Protein AF-A0A530KF34-F1 (afdb_monomer_lite)

Secondary structure (DSSP, 8-state):
-PPP---HHHHHHHHHHHHHHSSHHHHHHHTTS-HHHHHHHHTTT-

pLDDT: mean 90.05, std 13.26, range [41.91, 98.12]

Foldseek 3Di:
DPDPPLPVVVLVVLVVLCVVQVHLCRSCVVVVHHSVVSVVSPVVVD

Sequence (46 aa):
MARPDINRSGEIEVFVRVVEEGSFSSAARTLRMTPSAVSKLIARLE

Structure (mmCIF, N/CA/C/O backbone):
data_AF-A0A530KF34-F1
#
_entry.id   AF-A0A530KF34-F1
#
loop_
_atom_site.group_PDB
_atom_site.id
_atom_site.type_symbol
_atom_site.label_atom_id
_atom_site.label_alt_id
_atom_site.label_comp_id
_atom_site.label_asym_id
_atom_site.label_entity_id
_atom_site.label_seq_id
_atom_site.pdbx_PDB_ins_code
_atom_site.Cartn_x
_atom_site.Cartn_y
_atom_site.Cartn_z
_atom_site.occupancy
_atom_site.B_iso_or_equiv
_atom_site.auth_seq_id
_atom_site.auth_comp_id
_atom_site.auth_asym_id
_atom_site.auth_atom_id
_atom_site.pdbx_PDB_model_num
ATOM 1 N N . MET A 1 1 ? 13.619 9.238 -24.069 1.00 41.91 1 MET A N 1
ATOM 2 C CA . MET A 1 1 ? 13.796 8.144 -23.090 1.00 41.91 1 MET A CA 1
ATOM 3 C C . MET A 1 1 ? 12.431 7.525 -22.867 1.00 41.91 1 MET A C 1
ATOM 5 O O . MET A 1 1 ? 11.520 8.261 -22.506 1.00 41.91 1 MET A O 1
ATOM 9 N N . ALA A 1 2 ? 12.254 6.240 -23.184 1.00 52.50 2 ALA A N 1
ATOM 10 C CA . ALA A 1 2 ? 11.013 5.535 -22.874 1.00 52.50 2 ALA A CA 1
ATOM 11 C C . ALA A 1 2 ? 10.772 5.640 -21.362 1.00 52.50 2 ALA A C 1
ATOM 13 O O . ALA A 1 2 ? 11.711 5.453 -20.585 1.00 52.50 2 ALA A O 1
ATOM 14 N N . ARG A 1 3 ? 9.557 6.022 -20.948 1.00 60.50 3 ARG A N 1
ATOM 15 C CA . ARG A 1 3 ? 9.166 5.927 -19.536 1.00 60.50 3 ARG A CA 1
ATOM 16 C C . ARG A 1 3 ? 9.448 4.478 -19.123 1.00 60.50 3 ARG A C 1
ATOM 18 O O . ARG A 1 3 ? 9.022 3.602 -19.873 1.00 60.50 3 ARG A O 1
ATOM 25 N N . PRO A 1 4 ? 10.201 4.219 -18.039 1.00 61.50 4 PRO A N 1
ATOM 26 C CA . PRO A 1 4 ? 10.442 2.848 -17.603 1.00 61.50 4 PRO A CA 1
ATOM 27 C C . PRO A 1 4 ? 9.078 2.180 -17.484 1.00 61.50 4 PRO A C 1
ATOM 29 O O . PRO A 1 4 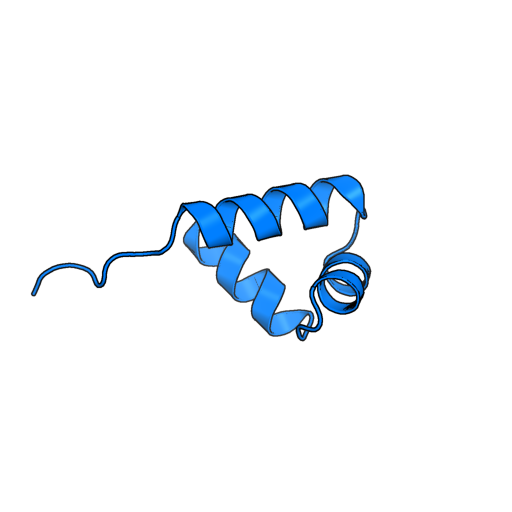? 8.180 2.819 -16.938 1.00 61.50 4 PRO A O 1
ATOM 32 N N . ASP A 1 5 ? 8.903 0.989 -18.060 1.00 66.44 5 ASP A N 1
ATOM 33 C CA . ASP A 1 5 ? 7.657 0.229 -17.980 1.00 66.44 5 ASP A CA 1
ATOM 34 C C . ASP A 1 5 ? 7.182 0.209 -16.526 1.00 66.44 5 ASP A C 1
ATOM 36 O O . ASP A 1 5 ? 7.720 -0.489 -15.663 1.00 66.44 5 ASP A O 1
ATOM 40 N N . ILE A 1 6 ? 6.223 1.086 -16.231 1.00 70.69 6 ILE A N 1
ATOM 41 C CA . ILE A 1 6 ? 5.637 1.210 -14.912 1.00 70.69 6 ILE A CA 1
ATOM 42 C C . ILE A 1 6 ? 4.834 -0.068 -14.753 1.00 70.69 6 ILE A C 1
ATOM 44 O O . ILE A 1 6 ? 3.932 -0.326 -15.554 1.00 70.69 6 ILE A O 1
ATOM 48 N N . ASN A 1 7 ? 5.171 -0.884 -13.753 1.00 81.50 7 ASN A N 1
ATOM 49 C CA . ASN A 1 7 ? 4.410 -2.088 -13.443 1.00 81.50 7 ASN A CA 1
ATOM 50 C C . ASN A 1 7 ? 3.042 -1.696 -12.861 1.00 81.50 7 ASN A C 1
ATOM 52 O O . ASN A 1 7 ? 2.803 -1.802 -11.658 1.00 81.50 7 ASN A O 1
ATOM 56 N N . ARG A 1 8 ? 2.148 -1.229 -13.737 1.00 82.88 8 ARG A N 1
ATOM 57 C CA . ARG A 1 8 ? 0.805 -0.752 -13.406 1.00 82.88 8 ARG A CA 1
ATOM 58 C C . ARG A 1 8 ? -0.014 -1.843 -12.729 1.00 82.88 8 ARG A C 1
ATOM 60 O O . ARG A 1 8 ? -0.779 -1.541 -11.825 1.00 82.88 8 ARG A O 1
ATOM 67 N N . SER A 1 9 ? 0.185 -3.103 -13.114 1.00 86.31 9 SER A N 1
ATOM 68 C CA . SER A 1 9 ? -0.456 -4.245 -12.458 1.00 86.31 9 SER A CA 1
ATOM 69 C C . SER A 1 9 ? -0.067 -4.340 -10.981 1.00 86.31 9 SER A C 1
ATOM 71 O O . SER A 1 9 ? -0.942 -4.474 -10.133 1.00 86.31 9 SER A O 1
ATOM 73 N N . GLY A 1 10 ? 1.225 -4.194 -10.664 1.00 89.25 10 GLY A N 1
ATOM 74 C CA . GLY A 1 10 ? 1.703 -4.197 -9.278 1.00 89.25 10 GLY A CA 1
ATOM 75 C C . GLY A 1 10 ? 1.229 -2.984 -8.473 1.00 89.25 10 GLY A C 1
ATOM 76 O O . GLY A 1 10 ? 0.898 -3.107 -7.299 1.00 89.25 10 GLY A O 1
ATOM 77 N N . GLU A 1 11 ? 1.145 -1.809 -9.095 1.00 92.25 11 GLU A N 1
ATOM 78 C CA . GLU A 1 11 ? 0.613 -0.613 -8.432 1.00 92.25 11 GLU A CA 1
ATOM 79 C C . GLU A 1 11 ? -0.886 -0.754 -8.126 1.00 92.25 11 GLU A C 1
ATOM 81 O O . GLU A 1 11 ? -1.321 -0.439 -7.017 1.00 92.25 11 GLU A O 1
ATOM 86 N N . ILE A 1 12 ? -1.673 -1.293 -9.065 1.00 94.94 12 ILE A N 1
ATOM 87 C CA . ILE A 1 12 ? -3.104 -1.558 -8.861 1.00 94.94 12 ILE A CA 1
ATOM 88 C C . ILE A 1 12 ? -3.332 -2.628 -7.788 1.00 94.94 12 ILE A C 1
AT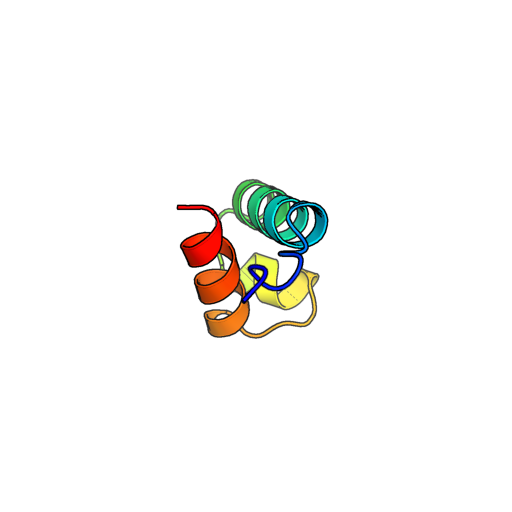OM 90 O O . ILE A 1 12 ? -4.237 -2.473 -6.972 1.00 94.94 12 ILE A O 1
ATOM 94 N N . GLU A 1 13 ? -2.508 -3.676 -7.727 1.00 94.88 13 GLU A N 1
ATOM 95 C CA . GLU A 1 13 ? -2.579 -4.676 -6.652 1.00 94.88 13 GLU A CA 1
ATOM 96 C C . GLU A 1 13 ? -2.402 -4.030 -5.267 1.00 94.88 13 GLU A C 1
ATOM 98 O O . GLU A 1 13 ? -3.162 -4.307 -4.335 1.00 94.88 13 GLU A O 1
ATOM 103 N N . VAL A 1 14 ? -1.442 -3.107 -5.144 1.00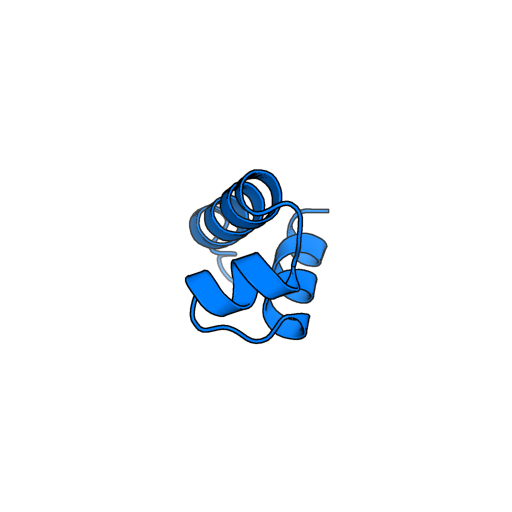 95.94 14 VAL A N 1
ATOM 104 C CA . VAL A 1 14 ? -1.213 -2.344 -3.910 1.00 95.94 14 VAL A CA 1
ATOM 105 C C . VAL A 1 14 ? -2.417 -1.459 -3.585 1.00 95.94 14 VAL A C 1
ATOM 107 O O . VAL A 1 14 ? -2.839 -1.418 -2.431 1.00 95.94 14 VAL A O 1
ATOM 110 N N . PHE A 1 15 ? -3.003 -0.790 -4.581 1.00 96.50 15 PHE A N 1
ATOM 111 C CA . PHE A 1 15 ? -4.217 0.011 -4.401 1.00 96.50 15 PHE A CA 1
ATOM 112 C C . PHE A 1 15 ? -5.396 -0.817 -3.884 1.00 96.50 15 PHE A C 1
ATOM 114 O O . PHE A 1 15 ? -5.996 -0.447 -2.874 1.00 96.50 15 PHE A O 1
ATOM 121 N N . VAL A 1 16 ? -5.688 -1.959 -4.516 1.00 97.25 16 VAL A N 1
ATOM 122 C CA . VAL A 1 16 ? -6.758 -2.868 -4.073 1.00 97.25 16 VAL A CA 1
ATOM 123 C C . VAL A 1 16 ? -6.529 -3.280 -2.623 1.00 97.25 16 VAL A C 1
ATOM 125 O O . VAL A 1 16 ? -7.436 -3.162 -1.802 1.00 97.25 16 VAL A O 1
ATOM 128 N N . ARG A 1 17 ? -5.291 -3.650 -2.269 1.00 97.88 17 ARG A N 1
ATOM 129 C CA . ARG A 1 17 ? -4.966 -4.045 -0.897 1.00 97.88 17 ARG A CA 1
ATOM 130 C C . ARG A 1 17 ? -5.193 -2.924 0.115 1.00 97.88 17 ARG A C 1
ATOM 132 O O . ARG A 1 17 ? -5.665 -3.184 1.214 1.00 97.88 17 ARG A O 1
ATOM 139 N N . VAL A 1 18 ? -4.854 -1.681 -0.222 1.00 97.75 18 VAL A N 1
ATOM 140 C CA . VAL A 1 18 ? -5.097 -0.527 0.660 1.00 97.75 18 VAL A CA 1
ATOM 141 C C . VAL A 1 18 ? -6.589 -0.326 0.908 1.00 97.75 18 VAL A C 1
ATOM 143 O O . VAL A 1 18 ? -6.970 -0.040 2.042 1.00 97.75 18 VAL A O 1
ATOM 146 N N . VAL A 1 19 ? -7.415 -0.478 -0.128 1.00 97.75 19 VAL A N 1
ATOM 147 C CA . VAL A 1 19 ? -8.875 -0.357 -0.020 1.00 97.75 19 VAL A CA 1
ATOM 148 C C . VAL A 1 19 ? -9.454 -1.479 0.845 1.00 97.75 19 VAL A C 1
ATOM 150 O O . VAL A 1 19 ? -10.267 -1.199 1.721 1.00 97.75 19 VAL A O 1
ATOM 153 N N . GLU A 1 20 ? -9.005 -2.722 0.654 1.00 98.12 20 GLU A N 1
ATOM 154 C CA . GLU A 1 20 ? -9.443 -3.880 1.450 1.00 98.12 20 GLU A CA 1
ATOM 155 C C . GLU A 1 20 ? -9.059 -3.761 2.933 1.00 98.12 20 GLU A C 1
ATOM 157 O O . GLU A 1 20 ? -9.852 -4.081 3.814 1.00 98.12 20 GLU A O 1
ATOM 162 N N . GLU A 1 21 ? -7.847 -3.284 3.217 1.00 97.81 21 GLU A N 1
ATOM 163 C CA . GLU A 1 21 ? -7.305 -3.175 4.577 1.00 97.81 21 GLU A CA 1
ATOM 164 C C . GLU A 1 21 ? -7.708 -1.867 5.285 1.00 97.81 21 GLU A C 1
ATOM 1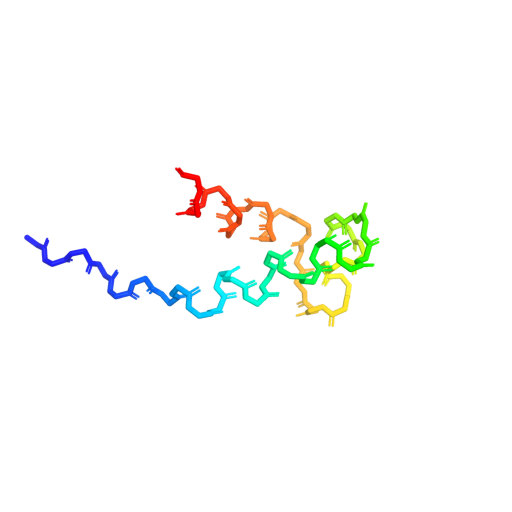66 O O . GLU A 1 21 ? -7.486 -1.710 6.488 1.00 97.81 21 GLU A O 1
ATOM 171 N N . GLY A 1 22 ? -8.227 -0.880 4.543 1.00 97.00 22 GLY A N 1
ATOM 172 C CA . GLY A 1 22 ? -8.620 0.443 5.044 1.00 97.00 22 GLY A CA 1
ATOM 173 C C . GLY A 1 22 ? -7.468 1.308 5.578 1.00 97.00 22 GLY A C 1
ATOM 174 O O . GLY A 1 22 ? -7.700 2.357 6.178 1.00 97.00 22 GLY A O 1
ATOM 175 N N . SER A 1 23 ? -6.213 0.877 5.411 1.00 97.12 23 SER A N 1
ATOM 176 C CA . SER A 1 23 ? -5.032 1.570 5.931 1.00 97.12 23 SER A CA 1
ATOM 177 C C . SER A 1 23 ? -3.759 1.194 5.178 1.00 97.12 23 SER A C 1
ATOM 179 O O . SER A 1 23 ? -3.457 0.013 4.994 1.00 97.12 23 SER A O 1
ATOM 181 N N . PHE A 1 24 ? -2.925 2.193 4.865 1.00 97.00 24 PHE A N 1
ATOM 182 C CA . PHE A 1 24 ? -1.583 1.969 4.313 1.00 97.00 24 PHE A CA 1
ATOM 183 C C . PHE A 1 24 ? -0.707 1.101 5.221 1.00 97.00 24 PHE A C 1
ATOM 185 O O . PHE A 1 24 ? 0.071 0.287 4.731 1.00 97.00 24 PHE A O 1
ATOM 192 N N . SER A 1 25 ? -0.829 1.247 6.542 1.00 97.75 25 SER A N 1
ATOM 193 C CA . SER A 1 25 ? -0.006 0.498 7.494 1.00 97.75 25 SER A CA 1
ATOM 194 C C . SER A 1 25 ? -0.397 -0.978 7.576 1.00 97.75 25 SER A C 1
ATOM 196 O O . SER A 1 25 ? 0.484 -1.823 7.730 1.00 97.75 25 SER A O 1
ATOM 198 N N . SER A 1 26 ? -1.690 -1.307 7.467 1.00 98.06 26 SER A N 1
ATOM 199 C CA . SER A 1 26 ? -2.134 -2.708 7.384 1.00 98.06 26 SER A CA 1
ATOM 200 C C . SER A 1 26 ? -1.771 -3.330 6.042 1.00 98.06 26 SER A C 1
ATOM 202 O O . SER A 1 26 ? -1.111 -4.365 6.033 1.00 98.06 26 SER A O 1
ATOM 204 N N . ALA A 1 27 ? -2.046 -2.647 4.926 1.00 98.00 27 ALA A N 1
ATOM 205 C CA . ALA A 1 27 ? -1.652 -3.118 3.599 1.00 98.00 27 ALA A CA 1
ATOM 206 C C . ALA A 1 27 ? -0.139 -3.355 3.484 1.00 98.00 27 ALA A C 1
ATOM 208 O O . ALA A 1 27 ? 0.291 -4.379 2.960 1.00 98.00 27 ALA A O 1
ATOM 209 N N . ALA A 1 28 ? 0.681 -2.461 4.042 1.00 97.94 28 ALA A N 1
ATOM 210 C CA . ALA A 1 28 ? 2.130 -2.625 4.075 1.00 97.94 28 ALA A CA 1
ATOM 211 C C . ALA A 1 28 ? 2.563 -3.888 4.836 1.00 97.94 28 ALA A C 1
ATOM 213 O O . ALA A 1 28 ? 3.435 -4.612 4.362 1.00 97.94 28 ALA A O 1
ATOM 214 N N . ARG A 1 29 ? 1.932 -4.198 5.979 1.00 98.12 29 ARG A N 1
ATOM 215 C CA . ARG A 1 29 ? 2.198 -5.442 6.720 1.00 98.12 29 ARG A CA 1
ATOM 216 C C . ARG A 1 29 ? 1.829 -6.676 5.897 1.00 98.12 29 ARG A C 1
ATOM 218 O O . ARG A 1 29 ? 2.649 -7.587 5.802 1.00 98.12 29 ARG A O 1
ATOM 225 N N . THR A 1 30 ? 0.658 -6.674 5.261 1.00 97.50 30 THR A N 1
ATOM 226 C CA . THR A 1 30 ? 0.192 -7.777 4.405 1.00 97.50 30 THR A CA 1
ATOM 227 C C . THR A 1 30 ? 1.119 -7.998 3.203 1.00 97.50 30 THR A C 1
ATOM 229 O O . THR A 1 30 ? 1.479 -9.133 2.895 1.00 97.50 30 THR A O 1
ATOM 232 N N . LEU A 1 31 ? 1.586 -6.916 2.575 1.00 96.19 31 LEU A N 1
ATOM 233 C CA . LEU A 1 31 ? 2.467 -6.941 1.400 1.00 96.19 31 LEU A CA 1
ATOM 234 C C . LEU A 1 31 ? 3.963 -7.072 1.736 1.00 96.19 31 LEU A C 1
ATOM 236 O O . LEU A 1 31 ? 4.792 -7.095 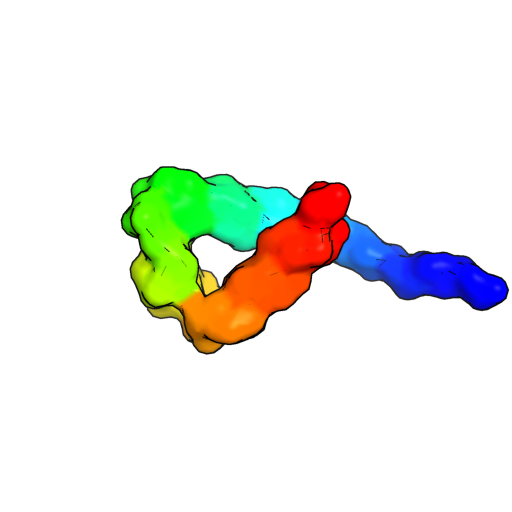0.830 1.00 96.19 31 LEU A O 1
ATOM 240 N N . ARG A 1 32 ? 4.332 -7.150 3.022 1.00 97.38 32 ARG A N 1
ATOM 241 C CA . ARG A 1 32 ? 5.731 -7.137 3.502 1.00 97.38 32 ARG A CA 1
ATOM 242 C C . ARG A 1 32 ? 6.535 -5.930 2.996 1.00 97.38 32 ARG A C 1
ATOM 244 O O . ARG A 1 32 ? 7.707 -6.036 2.643 1.00 97.38 32 ARG A O 1
ATOM 251 N N . MET A 1 33 ? 5.895 -4.769 2.987 1.00 97.00 33 MET A N 1
ATOM 252 C CA . MET A 1 33 ? 6.460 -3.482 2.595 1.00 97.00 33 MET A CA 1
ATOM 253 C C . MET A 1 33 ? 6.485 -2.515 3.782 1.00 97.00 33 MET A C 1
ATOM 255 O O . MET A 1 33 ? 5.913 -2.768 4.841 1.00 97.00 33 MET A O 1
ATOM 259 N N . THR A 1 34 ? 7.120 -1.357 3.598 1.00 98.12 34 THR A N 1
ATOM 260 C CA . THR A 1 34 ? 6.948 -0.227 4.518 1.00 98.12 34 THR A CA 1
ATOM 261 C C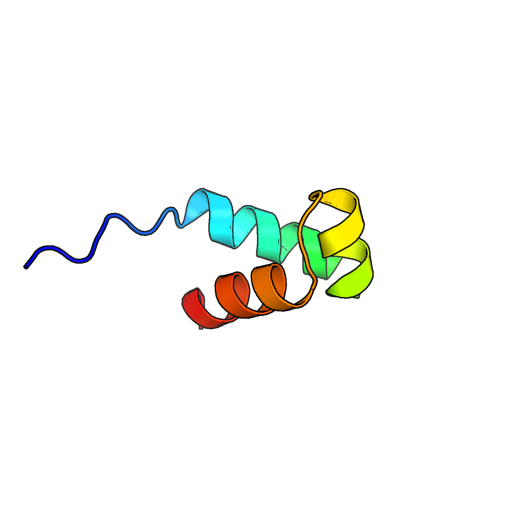 . THR A 1 34 ? 5.725 0.609 4.114 1.00 98.12 34 THR A C 1
ATOM 263 O O . THR A 1 34 ? 5.420 0.709 2.921 1.00 98.12 34 THR A O 1
ATOM 266 N N . PRO A 1 35 ? 5.045 1.290 5.059 1.00 97.56 35 PRO A N 1
ATOM 267 C CA . PRO A 1 35 ? 3.930 2.185 4.726 1.00 97.56 35 PRO A CA 1
ATOM 268 C C . PRO A 1 35 ? 4.318 3.298 3.739 1.00 97.56 35 PRO A C 1
ATOM 270 O O . PRO A 1 35 ? 3.532 3.670 2.871 1.00 97.56 35 PRO A O 1
ATOM 273 N N . SER A 1 36 ? 5.559 3.794 3.816 1.00 97.44 36 SER A N 1
ATOM 274 C CA . SER A 1 36 ? 6.079 4.802 2.885 1.00 97.44 36 SER A CA 1
ATOM 275 C C . SER A 1 36 ? 6.297 4.262 1.469 1.00 97.44 36 SER A C 1
ATOM 277 O O . SER A 1 36 ? 6.144 5.011 0.506 1.00 97.44 36 SER A O 1
ATOM 279 N N . ALA A 1 37 ? 6.629 2.977 1.313 1.00 96.62 37 ALA A N 1
ATOM 280 C CA . ALA A 1 37 ? 6.721 2.346 0.000 1.00 96.62 37 ALA A CA 1
ATOM 281 C C . ALA A 1 37 ? 5.334 2.194 -0.639 1.00 96.62 37 ALA A C 1
ATOM 283 O O . ALA A 1 37 ? 5.178 2.520 -1.811 1.00 96.62 37 ALA A O 1
ATOM 284 N N . VAL A 1 38 ? 4.325 1.796 0.143 1.00 97.00 38 VAL A N 1
ATOM 285 C CA . VAL A 1 38 ? 2.924 1.737 -0.306 1.00 97.00 38 VAL A CA 1
ATOM 286 C C . VAL A 1 38 ? 2.446 3.117 -0.761 1.00 97.00 38 VAL A C 1
ATOM 288 O O . VAL A 1 38 ? 1.994 3.259 -1.892 1.00 97.00 38 VAL A O 1
ATOM 291 N N . SER A 1 39 ? 2.637 4.156 0.060 1.00 96.69 39 SER A N 1
ATOM 292 C CA . SER A 1 39 ? 2.253 5.532 -0.292 1.00 96.69 39 SER A CA 1
ATOM 293 C C . SER A 1 39 ? 2.898 6.014 -1.600 1.00 96.69 39 SER A C 1
ATOM 295 O O . SER A 1 39 ? 2.215 6.607 -2.430 1.00 96.69 39 SER A O 1
ATOM 297 N N . LYS A 1 40 ? 4.179 5.698 -1.840 1.00 95.38 40 LYS A N 1
ATOM 298 C CA . LYS A 1 40 ? 4.857 6.038 -3.102 1.00 95.38 40 LYS A CA 1
ATOM 299 C C . LYS A 1 40 ? 4.291 5.307 -4.317 1.00 95.38 40 LYS A C 1
ATOM 301 O O . LYS A 1 40 ? 4.348 5.867 -5.403 1.00 95.38 40 LYS A O 1
ATOM 306 N N . LEU A 1 41 ? 3.819 4.068 -4.164 1.00 94.12 41 LEU A N 1
ATOM 307 C CA . LEU A 1 41 ? 3.210 3.320 -5.268 1.00 94.12 41 LEU A CA 1
ATOM 308 C C . LEU A 1 41 ? 1.821 3.865 -5.606 1.00 94.12 41 LEU A C 1
ATOM 310 O O . LEU A 1 41 ? 1.506 4.006 -6.780 1.00 94.12 41 LEU A O 1
ATOM 314 N N . ILE A 1 42 ? 1.039 4.261 -4.598 1.00 93.94 42 ILE A N 1
ATOM 315 C CA . ILE A 1 42 ? -0.250 4.931 -4.818 1.00 93.94 42 ILE A CA 1
ATOM 316 C C . ILE A 1 42 ? -0.060 6.291 -5.498 1.00 93.94 42 ILE A C 1
ATOM 318 O O . ILE A 1 42 ? -0.731 6.569 -6.482 1.00 93.94 42 ILE A O 1
ATOM 322 N N . ALA A 1 43 ? 0.918 7.092 -5.066 1.00 93.38 43 ALA A N 1
ATOM 323 C CA . ALA A 1 43 ? 1.209 8.398 -5.670 1.00 93.38 43 ALA A CA 1
ATOM 324 C C . ALA A 1 43 ? 1.682 8.332 -7.140 1.00 93.38 43 ALA A C 1
ATOM 326 O O . ALA A 1 43 ? 1.797 9.364 -7.789 1.00 93.38 43 ALA A O 1
ATOM 327 N N . ARG A 1 44 ? 2.012 7.143 -7.668 1.00 89.81 44 ARG A N 1
ATOM 328 C CA . ARG A 1 44 ? 2.301 6.941 -9.102 1.00 89.81 44 ARG A CA 1
ATOM 329 C C . ARG A 1 44 ? 1.050 6.646 -9.929 1.00 89.81 44 ARG A C 1
ATOM 331 O O . ARG A 1 44 ? 1.106 6.753 -11.154 1.00 89.81 44 ARG A O 1
ATOM 338 N N . LEU A 1 45 ? -0.024 6.205 -9.273 1.00 86.88 45 LEU A N 1
ATOM 339 C CA . LEU A 1 45 ? -1.319 5.953 -9.899 1.00 86.88 45 LEU A CA 1
ATOM 340 C C . LEU A 1 45 ? -2.148 7.232 -10.060 1.00 86.88 45 LEU A C 1
ATOM 342 O O . LEU A 1 45 ? -2.985 7.262 -10.962 1.00 86.88 45 LEU A O 1
ATOM 346 N N . GLU A 1 46 ? -1.927 8.227 -9.193 1.00 81.81 46 GLU A N 1
ATOM 347 C CA . GLU A 1 46 ? -2.464 9.596 -9.305 1.00 81.81 46 GLU A CA 1
ATOM 348 C C . GLU A 1 46 ? -1.880 10.343 -10.516 1.00 81.81 46 GLU A C 1
ATOM 350 O O . GLU A 1 46 ? -2.673 11.005 -11.225 1.00 81.81 46 GLU A O 1
#

Radius of gyration: 10.86 Å; chains: 1; bounding box: 23×17×31 Å